Protein AF-A0A527G3T9-F1 (afdb_monomer_lite)

Structure (mmCIF, N/CA/C/O backbone):
dat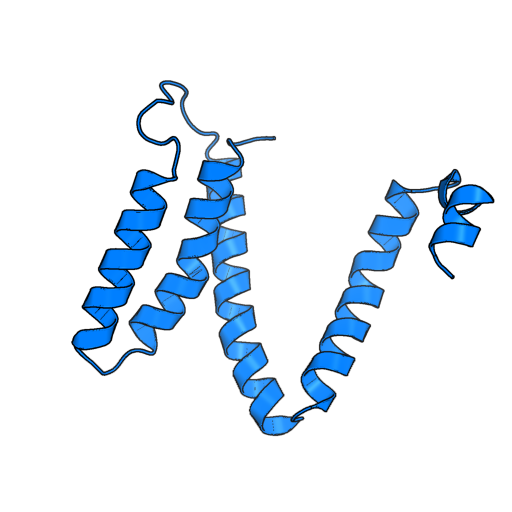a_AF-A0A527G3T9-F1
#
_entry.id   AF-A0A527G3T9-F1
#
loop_
_atom_site.group_PDB
_atom_site.id
_atom_site.type_symbol
_atom_site.label_atom_id
_atom_site.label_alt_id
_atom_site.label_comp_id
_atom_site.label_asym_id
_atom_site.label_entity_id
_atom_site.label_seq_id
_atom_site.pdbx_PDB_ins_code
_atom_site.Cartn_x
_atom_site.Cartn_y
_atom_site.Cartn_z
_atom_site.occupancy
_atom_site.B_iso_or_equiv
_atom_site.auth_seq_id
_atom_site.auth_comp_id
_atom_site.auth_asym_id
_atom_site.auth_atom_id
_atom_site.pdbx_PDB_model_num
ATOM 1 N N . ALA A 1 1 ? 13.195 1.094 -14.058 1.00 60.09 1 ALA A N 1
ATOM 2 C CA . ALA A 1 1 ? 12.592 1.574 -12.796 1.00 60.09 1 ALA A CA 1
ATOM 3 C C . ALA A 1 1 ? 12.920 3.056 -12.638 1.00 60.09 1 ALA A C 1
ATOM 5 O O . ALA A 1 1 ? 14.051 3.417 -12.929 1.00 60.09 1 ALA A O 1
ATOM 6 N N . ARG A 1 2 ? 11.946 3.907 -12.277 1.00 76.44 2 ARG A N 1
ATOM 7 C CA . ARG A 1 2 ? 12.123 5.377 -12.198 1.00 76.44 2 ARG A CA 1
ATOM 8 C C . ARG A 1 2 ? 12.798 5.848 -10.905 1.00 76.44 2 ARG A C 1
ATOM 10 O O . ARG A 1 2 ? 13.505 6.845 -10.912 1.00 76.44 2 ARG A O 1
ATOM 17 N N . ILE A 1 3 ? 12.608 5.108 -9.817 1.00 82.12 3 ILE A N 1
ATOM 18 C CA . ILE A 1 3 ? 13.265 5.326 -8.524 1.00 82.12 3 ILE A CA 1
ATOM 19 C C . ILE A 1 3 ? 13.754 3.979 -7.960 1.00 82.12 3 ILE A C 1
ATOM 21 O O . ILE A 1 3 ? 13.211 2.936 -8.346 1.00 82.12 3 ILE A O 1
ATOM 25 N N . PRO A 1 4 ? 14.768 3.969 -7.074 1.00 83.38 4 PRO A N 1
ATOM 26 C CA . PRO A 1 4 ? 15.195 2.766 -6.361 1.00 83.38 4 PRO A CA 1
ATOM 27 C C . PRO A 1 4 ? 14.045 2.115 -5.582 1.00 83.38 4 PRO A C 1
ATOM 29 O O . PRO A 1 4 ? 13.259 2.811 -4.940 1.00 83.38 4 PRO A O 1
ATOM 32 N N . LEU A 1 5 ? 13.980 0.778 -5.587 1.00 82.50 5 LEU A N 1
ATOM 33 C CA . LEU A 1 5 ? 12.890 0.018 -4.957 1.00 82.50 5 LEU A CA 1
ATOM 34 C C . LEU A 1 5 ? 12.727 0.352 -3.467 1.00 82.50 5 LEU A C 1
ATOM 36 O O . LEU A 1 5 ? 11.609 0.556 -3.012 1.00 82.50 5 LEU A O 1
ATOM 40 N N . GLY A 1 6 ? 13.832 0.478 -2.723 1.00 80.94 6 GLY A N 1
ATOM 41 C CA . GLY A 1 6 ? 13.778 0.826 -1.298 1.00 80.94 6 GLY A CA 1
ATOM 42 C C . GLY A 1 6 ? 13.119 2.185 -1.033 1.00 80.94 6 GLY A C 1
ATOM 43 O O . GLY A 1 6 ? 12.356 2.323 -0.083 1.00 80.94 6 GLY A O 1
ATOM 44 N N . ILE A 1 7 ? 13.347 3.164 -1.913 1.00 79.44 7 ILE A N 1
ATOM 45 C CA . ILE A 1 7 ? 12.725 4.491 -1.822 1.00 79.44 7 ILE A CA 1
ATOM 46 C C . ILE A 1 7 ? 11.238 4.409 -2.172 1.00 79.44 7 ILE A C 1
ATOM 48 O O . ILE A 1 7 ? 10.418 4.997 -1.471 1.00 79.44 7 ILE A O 1
ATOM 52 N N . ALA A 1 8 ? 10.887 3.673 -3.231 1.00 87.06 8 ALA A N 1
ATOM 53 C CA . ALA A 1 8 ? 9.493 3.469 -3.619 1.00 87.06 8 ALA A CA 1
ATOM 54 C C . ALA A 1 8 ? 8.687 2.855 -2.467 1.00 87.06 8 ALA A C 1
ATOM 56 O O . ALA A 1 8 ? 7.680 3.419 -2.053 1.00 87.06 8 ALA A O 1
ATOM 57 N N . VAL A 1 9 ? 9.199 1.773 -1.878 1.00 85.62 9 VAL A N 1
ATOM 58 C CA . VAL A 1 9 ? 8.557 1.074 -0.760 1.00 85.62 9 VAL A CA 1
ATOM 59 C C . VAL A 1 9 ? 8.435 1.986 0.466 1.00 85.62 9 VAL A C 1
ATOM 61 O O . VAL A 1 9 ? 7.366 2.060 1.066 1.00 85.62 9 VAL A O 1
ATOM 64 N N . ALA A 1 10 ? 9.481 2.742 0.819 1.00 84.56 10 ALA A N 1
ATOM 65 C CA . ALA A 1 10 ? 9.417 3.696 1.930 1.00 84.56 10 ALA A CA 1
ATOM 66 C C . ALA A 1 10 ? 8.315 4.756 1.737 1.00 84.56 10 ALA A C 1
ATOM 68 O O . ALA A 1 10 ? 7.614 5.096 2.690 1.00 84.56 10 ALA A O 1
ATOM 69 N N . LEU A 1 11 ? 8.139 5.255 0.509 1.00 86.50 11 LEU A N 1
ATOM 70 C CA . LEU A 1 11 ? 7.069 6.194 0.170 1.00 86.50 11 LEU A CA 1
ATOM 71 C C . LEU A 1 11 ? 5.687 5.529 0.187 1.00 86.50 11 LEU A C 1
ATOM 73 O O . LEU A 1 11 ? 4.741 6.126 0.691 1.00 86.50 11 LEU A O 1
ATOM 77 N N . GLU A 1 12 ? 5.550 4.296 -0.295 1.00 90.31 12 GLU A N 1
ATOM 78 C CA . GLU A 1 12 ? 4.287 3.542 -0.254 1.00 90.31 12 GLU A CA 1
ATOM 79 C C . GLU A 1 12 ? 3.800 3.304 1.184 1.00 90.31 12 GLU A C 1
ATOM 81 O O . GLU A 1 12 ? 2.607 3.428 1.475 1.00 90.31 12 GLU A O 1
ATOM 86 N N . PHE A 1 13 ? 4.727 3.054 2.115 1.00 88.12 13 PHE A 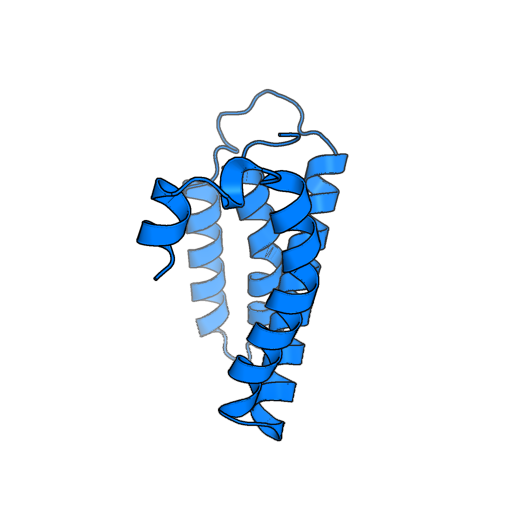N 1
ATOM 87 C CA . PHE A 1 13 ? 4.423 2.863 3.536 1.00 88.12 13 PHE A CA 1
ATOM 88 C C . PHE A 1 13 ? 3.837 4.102 4.230 1.00 88.12 13 PHE A C 1
ATOM 90 O O . PHE A 1 13 ? 3.266 3.978 5.317 1.00 88.12 13 PHE A O 1
ATOM 97 N N . THR A 1 14 ? 3.904 5.284 3.610 1.00 88.69 14 THR A N 1
ATOM 98 C CA . THR A 1 14 ? 3.267 6.494 4.152 1.00 88.69 14 THR A CA 1
ATOM 99 C C . THR A 1 14 ? 1.749 6.350 4.274 1.00 88.69 14 THR A C 1
ATOM 101 O O . THR A 1 14 ? 1.169 6.889 5.213 1.00 88.69 14 THR A O 1
ATOM 104 N N . GLY A 1 15 ? 1.104 5.577 3.394 1.00 90.38 15 GLY A N 1
ATOM 105 C CA . GLY A 1 15 ? -0.339 5.329 3.425 1.00 90.38 15 GLY A CA 1
ATOM 106 C C . GLY A 1 15 ? -0.810 4.612 4.694 1.00 90.38 15 GLY A C 1
ATOM 107 O O . GLY A 1 15 ? -1.600 5.176 5.455 1.00 90.38 15 GLY A O 1
ATOM 108 N N . PRO A 1 16 ? -0.318 3.389 4.971 1.00 89.69 16 PRO A N 1
ATOM 109 C CA . PRO A 1 16 ? -0.613 2.678 6.213 1.00 89.69 16 PRO A CA 1
ATOM 110 C C . PRO A 1 16 ? -0.229 3.474 7.463 1.00 89.69 16 PRO A C 1
ATOM 112 O O . PRO A 1 16 ? -0.982 3.481 8.435 1.00 89.69 16 PRO A O 1
ATOM 115 N N . LEU A 1 17 ? 0.904 4.186 7.426 1.00 87.44 17 LEU A N 1
ATOM 116 C CA . LEU A 1 17 ? 1.340 5.042 8.528 1.00 87.44 17 LEU A CA 1
ATOM 117 C C . LEU A 1 17 ? 0.340 6.173 8.797 1.00 87.44 17 LEU A C 1
ATOM 119 O O . LEU A 1 17 ? 0.003 6.424 9.949 1.00 87.44 17 LEU A O 1
ATOM 123 N N . LEU A 1 18 ? -0.170 6.820 7.746 1.00 88.62 18 LEU A N 1
ATOM 124 C CA . LEU A 1 18 ? -1.187 7.866 7.843 1.00 88.62 18 LEU A CA 1
ATOM 125 C C . LEU A 1 18 ? -2.506 7.326 8.408 1.00 88.62 18 LEU A C 1
ATOM 127 O O . LEU A 1 18 ? -3.124 7.958 9.258 1.00 88.62 18 LEU A O 1
ATOM 131 N N . VAL A 1 19 ? -2.945 6.144 7.973 1.00 90.19 19 VAL A N 1
ATOM 132 C CA . VAL A 1 19 ? -4.154 5.526 8.538 1.00 90.19 19 VAL A CA 1
ATOM 133 C C . VAL A 1 19 ? -3.948 5.181 10.014 1.00 90.19 19 VAL A C 1
ATOM 135 O O . VAL A 1 19 ? -4.827 5.445 10.832 1.00 90.19 19 VAL A O 1
ATOM 138 N N . ALA A 1 20 ? -2.783 4.638 10.375 1.00 86.62 20 ALA A N 1
ATOM 139 C CA . ALA A 1 20 ? -2.454 4.303 11.755 1.00 86.62 20 ALA A CA 1
ATOM 140 C C . ALA A 1 20 ? -2.398 5.545 12.659 1.00 86.62 20 ALA A C 1
ATOM 142 O O . ALA A 1 20 ? -2.955 5.520 13.756 1.00 86.62 20 ALA A O 1
ATOM 143 N N . THR A 1 21 ? -1.784 6.641 12.201 1.00 85.81 21 THR A N 1
ATOM 144 C CA . THR A 1 21 ? -1.714 7.900 12.961 1.00 85.81 21 THR A CA 1
ATOM 145 C C . THR A 1 21 ? -3.095 8.521 13.155 1.00 85.81 21 THR A C 1
ATOM 147 O O . THR A 1 21 ? -3.418 8.932 14.265 1.00 85.81 21 THR A O 1
ATOM 150 N N . LEU A 1 22 ? -3.936 8.544 12.114 1.00 86.81 22 LEU A N 1
ATOM 151 C CA . LEU A 1 22 ? -5.288 9.111 12.184 1.00 86.81 22 LEU A CA 1
ATOM 152 C C . LEU A 1 22 ? -6.264 8.245 12.992 1.00 86.81 22 LEU A C 1
ATOM 154 O O . LEU A 1 22 ? -7.180 8.771 13.623 1.00 86.81 22 LEU A O 1
ATOM 158 N N . SER A 1 23 ? -6.090 6.923 12.974 1.00 84.75 23 SER A N 1
ATOM 159 C CA . SER A 1 23 ? -6.931 5.993 13.734 1.00 84.75 23 SER A CA 1
ATOM 160 C C . SER A 1 23 ? -6.498 5.849 15.195 1.00 84.75 23 SER A C 1
ATOM 162 O O . SER A 1 23 ? -7.268 5.327 16.009 1.00 84.75 23 SER A O 1
ATOM 164 N N . SER A 1 24 ? -5.280 6.264 15.542 1.00 83.94 24 SER A N 1
ATOM 165 C CA . SER A 1 24 ? -4.767 6.122 16.897 1.00 83.94 24 SER A CA 1
ATOM 166 C C . SER A 1 24 ? -5.408 7.123 17.861 1.00 83.94 24 SER A C 1
ATOM 168 O O . SER A 1 24 ? -5.542 8.312 17.577 1.00 83.94 24 SER A O 1
ATOM 170 N N . ARG A 1 25 ? -5.779 6.634 19.051 1.00 77.25 25 ARG A N 1
ATOM 171 C CA . ARG A 1 25 ? -6.296 7.455 20.161 1.00 77.25 25 ARG A CA 1
ATOM 172 C C . ARG A 1 25 ? -5.428 7.396 21.418 1.00 77.25 25 ARG A C 1
ATOM 174 O O . ARG A 1 25 ? -5.788 7.998 22.427 1.00 77.25 25 ARG A O 1
ATOM 181 N N . ARG A 1 26 ? -4.311 6.658 21.399 1.00 82.38 26 ARG A N 1
ATOM 182 C CA . ARG A 1 26 ? -3.434 6.457 22.562 1.00 82.38 26 ARG A CA 1
ATOM 183 C C . ARG A 1 26 ? -2.036 6.990 22.272 1.00 82.38 26 ARG A C 1
ATOM 185 O O . ARG A 1 26 ? -1.437 6.662 21.256 1.00 82.38 26 ARG A O 1
ATOM 192 N N . ALA A 1 27 ? -1.477 7.748 23.215 1.00 74.88 27 ALA A N 1
ATOM 193 C CA . ALA A 1 27 ? -0.122 8.297 23.105 1.00 74.88 27 ALA A CA 1
ATOM 194 C C . ALA A 1 27 ? 0.965 7.213 22.932 1.00 74.88 27 ALA A C 1
ATOM 196 O O . ALA A 1 27 ? 2.001 7.470 22.327 1.00 74.88 27 ALA A O 1
ATOM 197 N N . SER A 1 28 ? 0.716 5.988 23.411 1.00 78.69 28 SER A N 1
ATOM 198 C CA . SER A 1 28 ? 1.595 4.830 23.204 1.00 78.69 28 SER A CA 1
ATOM 199 C C . SER A 1 28 ? 1.786 4.471 21.732 1.00 78.69 28 SER A C 1
ATOM 201 O O . SER A 1 28 ? 2.862 4.031 21.342 1.00 78.69 28 SER A O 1
ATOM 203 N N . ASP A 1 29 ? 0.761 4.654 20.906 1.00 76.75 29 ASP A N 1
ATOM 204 C CA . ASP A 1 29 ? 0.800 4.244 19.503 1.00 76.75 29 ASP A CA 1
ATOM 205 C C . ASP A 1 29 ? 1.715 5.177 18.701 1.00 76.75 29 ASP A C 1
ATOM 207 O O . ASP A 1 29 ? 2.395 4.734 17.780 1.00 76.75 29 ASP A O 1
ATOM 211 N N . PHE A 1 30 ? 1.814 6.449 19.105 1.00 76.88 30 PHE A N 1
ATOM 212 C CA . PHE A 1 30 ? 2.766 7.401 18.531 1.00 76.88 30 PHE A CA 1
ATOM 213 C C . PHE A 1 30 ? 4.219 6.966 18.745 1.00 76.88 30 PHE A C 1
ATOM 215 O O . PHE A 1 30 ? 5.043 7.159 17.854 1.00 76.88 30 PHE A O 1
ATOM 222 N N . ALA A 1 31 ? 4.539 6.337 19.882 1.00 82.44 31 ALA A N 1
ATOM 223 C CA . ALA A 1 31 ? 5.876 5.792 20.117 1.00 82.44 31 ALA A CA 1
ATOM 224 C C . ALA A 1 31 ? 6.190 4.638 19.148 1.00 82.44 31 ALA A C 1
ATOM 226 O O . ALA A 1 31 ? 7.286 4.578 18.593 1.00 82.44 31 ALA A O 1
ATOM 227 N N . TRP A 1 32 ? 5.215 3.766 18.878 1.00 77.94 32 TRP A N 1
ATOM 228 C CA . TRP A 1 32 ? 5.359 2.683 17.899 1.00 77.94 32 TRP A CA 1
ATOM 229 C C . TRP A 1 32 ? 5.450 3.192 16.459 1.00 77.94 32 TRP A C 1
ATOM 231 O O . TRP A 1 32 ? 6.259 2.693 15.682 1.00 77.94 32 TRP A O 1
ATOM 241 N N . ILE A 1 33 ? 4.678 4.224 16.118 1.00 77.31 33 ILE A N 1
ATOM 242 C CA . ILE A 1 33 ? 4.755 4.937 14.836 1.00 77.31 33 ILE A CA 1
ATOM 243 C C . ILE A 1 33 ? 6.150 5.544 14.647 1.00 77.31 33 ILE A C 1
ATOM 245 O O . ILE A 1 33 ? 6.759 5.361 13.594 1.00 77.31 33 ILE A O 1
ATOM 249 N N . ALA A 1 34 ? 6.688 6.213 15.671 1.00 81.50 34 ALA A N 1
ATOM 250 C CA . ALA A 1 34 ? 8.032 6.784 15.632 1.00 81.50 34 ALA A CA 1
ATOM 251 C C . ALA A 1 34 ? 9.109 5.700 15.466 1.00 81.50 34 ALA A C 1
ATOM 253 O O . ALA A 1 34 ? 10.038 5.869 14.676 1.00 81.50 34 ALA A O 1
ATOM 254 N N . LEU A 1 35 ? 8.960 4.562 16.151 1.00 82.75 35 LEU A N 1
ATOM 255 C CA . LEU A 1 35 ? 9.857 3.414 16.009 1.00 82.75 35 LEU A CA 1
ATOM 256 C C . LEU A 1 35 ? 9.807 2.820 14.589 1.00 82.75 35 LEU A C 1
ATOM 258 O O . LEU A 1 35 ? 10.849 2.530 14.003 1.00 82.75 35 LEU A O 1
ATOM 262 N N . ALA A 1 36 ? 8.612 2.685 14.008 1.00 77.75 36 ALA A N 1
ATOM 263 C CA . ALA A 1 36 ? 8.430 2.216 12.636 1.00 77.75 36 ALA A CA 1
ATOM 264 C C . ALA A 1 36 ? 9.051 3.187 11.618 1.00 77.75 36 ALA A C 1
ATOM 266 O O . ALA A 1 36 ? 9.766 2.756 10.713 1.00 77.75 36 ALA A O 1
ATOM 267 N N . MET A 1 37 ? 8.854 4.498 11.801 1.00 75.69 37 MET A N 1
ATOM 268 C CA . MET A 1 37 ? 9.509 5.529 10.990 1.00 75.69 37 MET A CA 1
ATOM 269 C C . MET A 1 37 ? 11.034 5.447 11.084 1.00 75.69 37 MET A C 1
ATOM 271 O O . MET A 1 37 ? 11.710 5.518 10.060 1.00 75.69 37 MET A O 1
ATOM 275 N N . ALA A 1 38 ? 11.581 5.261 12.287 1.00 82.44 38 ALA A N 1
ATOM 276 C CA . ALA A 1 38 ? 13.016 5.087 12.478 1.00 82.44 38 ALA A CA 1
ATOM 277 C C . ALA A 1 38 ? 13.539 3.842 11.740 1.00 82.44 38 ALA A C 1
ATOM 279 O O . ALA A 1 38 ? 14.558 3.920 11.059 1.00 82.44 38 ALA A O 1
ATOM 280 N N . GLY A 1 39 ? 12.815 2.718 11.799 1.00 78.06 39 GLY A N 1
ATOM 281 C CA . GLY A 1 39 ? 13.149 1.506 11.045 1.00 78.06 39 GLY A CA 1
ATOM 282 C C . GLY A 1 39 ? 13.161 1.725 9.529 1.00 78.06 39 GLY A C 1
ATOM 283 O O . GLY A 1 39 ? 14.104 1.310 8.857 1.00 78.06 39 GLY A O 1
ATOM 284 N N . ILE A 1 40 ? 12.163 2.435 8.990 1.00 72.81 40 ILE A N 1
ATOM 285 C CA . ILE A 1 40 ? 12.106 2.795 7.564 1.00 72.81 40 ILE A CA 1
ATOM 286 C C . ILE A 1 40 ? 13.297 3.680 7.179 1.00 72.81 40 ILE A C 1
ATOM 288 O O . ILE A 1 40 ? 13.913 3.451 6.142 1.00 72.81 40 ILE A O 1
ATOM 292 N N . LEU A 1 41 ? 13.655 4.666 8.007 1.00 74.12 41 LEU A N 1
ATOM 293 C CA . LEU A 1 41 ? 14.797 5.549 7.748 1.00 74.12 41 LEU A CA 1
ATOM 294 C C . LEU A 1 41 ? 16.133 4.798 7.762 1.00 74.12 41 LEU A C 1
ATOM 296 O O . LEU A 1 41 ? 16.977 5.070 6.914 1.00 74.12 41 LEU A O 1
ATOM 300 N N . LEU A 1 42 ? 16.311 3.845 8.681 1.00 75.38 42 LEU A N 1
ATOM 301 C CA . LEU A 1 42 ? 17.519 3.017 8.764 1.00 75.38 42 LEU A CA 1
ATOM 302 C C . LEU A 1 42 ? 17.646 2.035 7.592 1.00 75.38 42 LEU A C 1
ATOM 304 O O . LEU A 1 42 ? 18.753 1.785 7.123 1.00 75.38 42 LEU A O 1
ATOM 308 N N . LEU A 1 43 ? 16.526 1.474 7.123 1.00 66.81 43 LEU A N 1
ATOM 309 C CA . LEU A 1 43 ? 16.497 0.551 5.983 1.00 66.81 43 LEU A CA 1
ATOM 310 C C . LEU A 1 43 ? 16.533 1.268 4.632 1.00 66.81 43 LEU A C 1
ATOM 312 O O . LEU A 1 43 ? 16.893 0.662 3.621 1.00 66.81 43 LEU A O 1
ATOM 316 N N . SER A 1 44 ? 16.134 2.538 4.587 1.00 63.69 44 SER A N 1
ATOM 317 C CA . SER A 1 44 ? 16.053 3.261 3.330 1.00 63.69 44 SER A CA 1
ATOM 318 C C . SER A 1 44 ? 17.435 3.744 2.873 1.00 63.69 44 SER A C 1
ATOM 320 O O . SER A 1 44 ? 18.163 4.385 3.636 1.00 63.69 44 SER A O 1
ATOM 322 N N . PRO A 1 45 ? 17.797 3.545 1.593 1.00 62.31 45 PRO A N 1
ATOM 323 C CA . PRO A 1 45 ? 19.076 3.975 1.023 1.00 62.31 45 PRO A CA 1
ATOM 324 C C . PRO A 1 45 ? 19.210 5.506 0.856 1.00 62.31 45 PRO A C 1
ATOM 326 O O . PRO A 1 45 ? 20.098 5.965 0.129 1.00 62.31 45 PRO A O 1
ATOM 329 N N . PHE A 1 46 ? 18.363 6.307 1.524 1.00 59.22 46 PHE A N 1
ATOM 330 C CA . PHE A 1 46 ? 18.386 7.778 1.499 1.00 59.22 46 PHE A CA 1
ATOM 331 C C . PHE A 1 46 ? 19.775 8.355 1.805 1.00 59.22 46 PHE A C 1
ATOM 333 O O . PHE A 1 46 ? 20.128 9.397 1.264 1.00 59.22 46 PHE A O 1
ATOM 340 N N . VAL A 1 47 ? 20.583 7.670 2.620 1.00 53.88 47 VAL A N 1
ATOM 341 C CA . VAL A 1 47 ? 21.892 8.169 3.075 1.00 53.88 47 VAL A CA 1
ATOM 342 C C . VAL A 1 47 ? 22.976 8.114 1.983 1.00 53.88 47 VAL A C 1
ATOM 344 O O . VAL A 1 47 ? 23.949 8.855 2.062 1.00 53.88 47 VAL A O 1
ATOM 347 N N . HIS A 1 48 ? 22.815 7.295 0.934 1.00 54.94 48 HIS A N 1
ATOM 348 C CA . HIS A 1 48 ? 23.890 7.032 -0.042 1.00 54.94 48 HIS A CA 1
ATOM 349 C C . HIS A 1 48 ? 23.585 7.473 -1.484 1.00 54.94 48 HIS A C 1
ATOM 351 O O . HIS A 1 48 ? 24.442 7.356 -2.359 1.00 54.94 48 HIS A O 1
ATOM 357 N N . SER A 1 49 ? 22.380 7.976 -1.764 1.00 57.81 49 SER A N 1
ATOM 358 C CA . SER A 1 49 ? 21.940 8.249 -3.139 1.00 57.81 49 SER A CA 1
ATOM 359 C C . SER A 1 49 ? 22.137 9.727 -3.507 1.00 57.81 49 SER A C 1
ATOM 361 O O . SER A 1 49 ? 21.250 10.545 -3.302 1.00 57.81 49 SER A O 1
ATOM 363 N N . LEU A 1 50 ? 23.297 10.072 -4.080 1.00 56.47 50 LEU A N 1
ATOM 364 C CA . LEU A 1 50 ? 23.612 11.408 -4.633 1.00 56.47 50 LEU A CA 1
ATOM 365 C C . LEU A 1 50 ? 2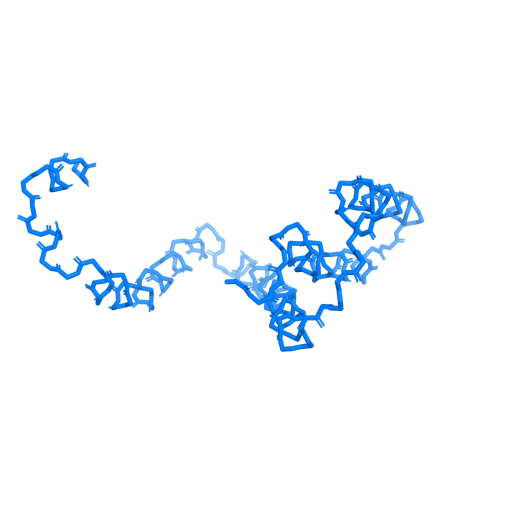2.897 11.712 -5.971 1.00 56.47 50 LEU A C 1
ATOM 367 O O . LEU A 1 50 ? 23.133 12.751 -6.586 1.00 56.47 50 LEU A O 1
ATOM 371 N N . THR A 1 51 ? 22.051 10.802 -6.458 1.00 66.94 51 THR A N 1
ATOM 372 C CA . THR A 1 51 ? 21.294 10.962 -7.705 1.00 66.94 51 THR A CA 1
ATOM 373 C C . THR A 1 51 ? 19.925 11.587 -7.423 1.00 66.94 51 THR A C 1
ATOM 375 O O . THR A 1 51 ? 19.196 11.076 -6.570 1.00 66.94 51 THR A O 1
ATOM 378 N N . PRO A 1 52 ? 19.535 12.664 -8.130 1.00 70.50 52 PRO A N 1
ATOM 379 C CA . PRO A 1 52 ? 18.204 13.240 -7.986 1.00 70.50 52 PRO A CA 1
ATOM 380 C C . PRO A 1 52 ? 17.131 12.206 -8.355 1.00 70.50 52 PRO A C 1
ATOM 382 O O . PRO A 1 52 ? 17.218 11.543 -9.390 1.00 70.50 52 PRO A O 1
ATOM 385 N N . LEU A 1 53 ? 16.126 12.055 -7.488 1.00 76.12 53 LEU A N 1
ATOM 386 C CA . LEU A 1 53 ? 15.000 11.149 -7.712 1.00 76.12 53 LEU A CA 1
ATOM 387 C C . LEU A 1 53 ? 14.122 11.666 -8.861 1.00 76.12 53 LEU A C 1
ATOM 389 O O . LEU A 1 53 ? 13.844 12.862 -8.928 1.00 76.12 53 LEU A O 1
ATOM 393 N N . ASP A 1 54 ? 13.618 10.760 -9.706 1.00 86.00 54 ASP A N 1
ATOM 394 C CA . ASP A 1 54 ? 12.594 11.086 -10.708 1.00 86.00 54 ASP A CA 1
ATOM 395 C C . ASP A 1 54 ? 11.284 11.505 -9.999 1.00 86.00 54 ASP A C 1
ATOM 397 O O . ASP A 1 54 ? 10.664 10.665 -9.328 1.00 86.00 54 ASP A O 1
ATOM 401 N N . PRO A 1 55 ? 10.816 12.762 -10.157 1.00 86.44 55 PRO A N 1
ATOM 402 C CA . PRO A 1 55 ? 9.582 13.244 -9.535 1.00 86.44 55 PRO A CA 1
ATOM 403 C C . PRO A 1 55 ? 8.352 12.410 -9.908 1.00 86.44 55 PRO A C 1
ATOM 405 O O . PRO A 1 55 ? 7.443 12.252 -9.094 1.00 86.44 55 PRO A O 1
ATOM 408 N N . ILE A 1 56 ? 8.327 11.828 -11.113 1.00 92.56 56 ILE A N 1
ATOM 409 C CA . ILE A 1 56 ? 7.225 10.969 -11.562 1.00 92.56 56 ILE A CA 1
ATOM 410 C C . ILE A 1 56 ? 7.188 9.685 -10.729 1.00 92.56 56 ILE A C 1
ATOM 412 O O . ILE A 1 56 ? 6.118 9.252 -10.309 1.00 92.56 56 ILE A O 1
ATOM 416 N N . GLY A 1 57 ? 8.349 9.084 -10.453 1.00 87.75 57 GLY A N 1
ATOM 417 C CA . GLY A 1 57 ? 8.436 7.888 -9.614 1.00 87.75 57 GLY A CA 1
ATOM 418 C C . GLY A 1 57 ? 7.974 8.151 -8.181 1.00 87.75 57 GLY A C 1
ATOM 419 O O . GLY A 1 57 ? 7.253 7.335 -7.614 1.00 87.75 57 GLY A O 1
ATOM 420 N N . VAL A 1 58 ? 8.321 9.317 -7.629 1.00 87.94 58 VAL A N 1
ATOM 421 C CA . VAL A 1 58 ? 7.862 9.752 -6.300 1.00 87.94 58 VAL A CA 1
ATOM 422 C C . VAL A 1 58 ? 6.342 9.924 -6.270 1.00 87.94 58 VAL A C 1
ATOM 424 O O . VAL A 1 58 ? 5.691 9.400 -5.370 1.00 87.94 58 VAL A O 1
ATOM 427 N N . MET A 1 59 ? 5.756 10.600 -7.266 1.00 92.06 59 MET A N 1
ATOM 428 C CA . MET A 1 59 ? 4.299 10.771 -7.359 1.00 92.06 59 MET A CA 1
ATOM 429 C C . MET A 1 59 ? 3.561 9.435 -7.477 1.00 92.06 59 MET A C 1
ATOM 431 O O . MET A 1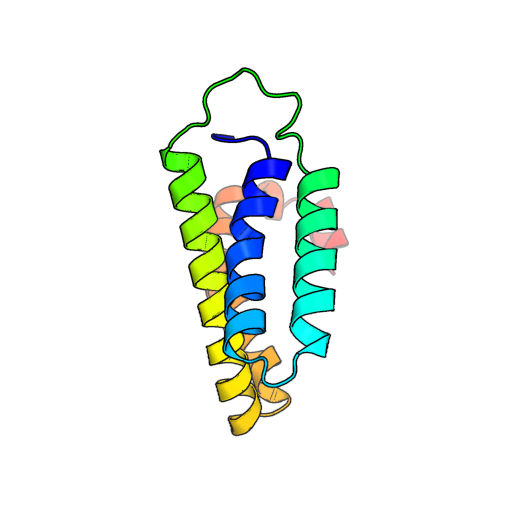 59 ? 2.542 9.245 -6.818 1.00 92.06 59 MET A O 1
ATOM 435 N N . LEU A 1 60 ? 4.086 8.493 -8.264 1.00 92.19 60 LEU A N 1
ATOM 436 C CA . LEU A 1 60 ? 3.508 7.153 -8.385 1.00 92.19 60 LEU A CA 1
ATOM 437 C C . LEU A 1 60 ? 3.569 6.376 -7.062 1.00 92.19 60 LEU A C 1
ATOM 439 O O . LEU A 1 60 ? 2.575 5.764 -6.681 1.00 92.19 60 LEU A O 1
ATOM 443 N N . ALA A 1 61 ? 4.692 6.435 -6.340 1.00 90.44 61 ALA A N 1
ATOM 444 C CA . ALA A 1 61 ? 4.838 5.762 -5.048 1.00 90.44 61 ALA A CA 1
ATOM 445 C C . ALA A 1 61 ? 3.905 6.354 -3.974 1.00 90.44 61 ALA A C 1
ATOM 447 O O . ALA A 1 61 ? 3.287 5.622 -3.203 1.00 90.44 61 ALA A O 1
ATOM 448 N N . LEU A 1 62 ? 3.727 7.678 -3.961 1.00 90.19 62 LEU A N 1
ATOM 449 C CA . LEU A 1 62 ? 2.763 8.335 -3.074 1.00 90.19 62 LEU A CA 1
ATOM 450 C C . LEU A 1 62 ? 1.313 8.009 -3.448 1.00 90.19 62 LEU A C 1
ATOM 452 O O . LEU A 1 62 ? 0.494 7.777 -2.562 1.00 90.19 62 LEU A O 1
ATOM 456 N N . ALA A 1 63 ? 0.988 7.942 -4.742 1.00 93.94 63 ALA A N 1
ATOM 457 C CA . ALA A 1 63 ? -0.330 7.505 -5.198 1.00 93.94 63 ALA A CA 1
ATOM 458 C C . ALA A 1 63 ? -0.620 6.060 -4.763 1.00 93.94 63 ALA A C 1
ATOM 460 O O . ALA A 1 63 ? -1.715 5.772 -4.280 1.00 93.94 63 ALA A O 1
ATOM 461 N N . ALA A 1 64 ? 0.372 5.169 -4.855 1.00 93.12 64 ALA A N 1
ATOM 462 C CA . ALA A 1 64 ? 0.284 3.811 -4.325 1.00 93.12 64 ALA A CA 1
ATOM 463 C C . ALA A 1 64 ? 0.066 3.800 -2.799 1.00 93.12 64 ALA A C 1
ATOM 465 O O . ALA A 1 64 ? -0.805 3.074 -2.319 1.00 93.12 64 ALA A O 1
ATOM 466 N N . GLY A 1 65 ? 0.749 4.667 -2.044 1.00 91.69 65 GLY A N 1
ATOM 467 C CA . GLY A 1 65 ? 0.459 4.893 -0.623 1.00 91.69 65 GLY A CA 1
ATOM 468 C C . GLY A 1 65 ? -0.988 5.350 -0.371 1.00 91.69 65 GLY A C 1
ATOM 469 O O . GLY A 1 65 ? -1.663 4.840 0.523 1.00 91.69 65 GLY A O 1
ATOM 470 N N . GLY A 1 66 ? -1.521 6.244 -1.206 1.00 94.31 66 GLY A N 1
ATOM 471 C CA . GLY A 1 66 ? -2.928 6.655 -1.160 1.00 94.31 66 GLY A CA 1
ATOM 472 C C . GLY A 1 66 ? -3.901 5.494 -1.397 1.00 94.31 66 GLY A C 1
ATOM 473 O O . GLY A 1 66 ? -4.868 5.335 -0.649 1.00 94.31 66 GLY A O 1
ATOM 474 N N . PHE A 1 67 ? -3.625 4.636 -2.383 1.00 95.31 67 PHE A N 1
ATOM 475 C CA . PHE A 1 67 ? -4.420 3.430 -2.626 1.00 95.31 67 PHE A CA 1
ATOM 476 C C . PHE A 1 67 ? -4.351 2.439 -1.466 1.00 95.31 67 PHE A C 1
ATOM 478 O O . PHE A 1 67 ? -5.375 1.850 -1.126 1.00 95.31 67 PHE A O 1
ATOM 485 N N . TRP A 1 68 ? -3.197 2.297 -0.813 1.00 94.94 68 TRP A N 1
ATOM 486 C CA . TRP A 1 68 ? -3.070 1.512 0.415 1.00 94.94 68 TRP A CA 1
ATOM 487 C C . TRP A 1 68 ? -3.965 2.043 1.532 1.00 94.94 68 TRP A C 1
ATOM 489 O O . TRP A 1 68 ? -4.699 1.273 2.151 1.00 94.94 68 TRP A O 1
ATOM 499 N N . ALA A 1 69 ? -3.938 3.354 1.776 1.00 93.06 69 ALA A N 1
ATOM 500 C CA . ALA A 1 69 ? -4.780 3.976 2.792 1.00 93.06 69 ALA A CA 1
ATOM 501 C C . ALA A 1 69 ? -6.273 3.749 2.502 1.00 93.06 69 ALA A C 1
ATOM 503 O O . ALA A 1 69 ? -7.026 3.332 3.385 1.00 93.06 69 ALA A O 1
ATOM 504 N N . LEU A 1 70 ? -6.686 3.953 1.247 1.00 94.38 70 LEU A N 1
ATOM 505 C CA . LEU A 1 70 ? -8.057 3.712 0.806 1.00 94.38 70 LEU A CA 1
ATOM 506 C C . LEU A 1 70 ? -8.448 2.236 0.957 1.00 94.38 70 LEU A C 1
ATOM 508 O O . LEU A 1 70 ? -9.519 1.944 1.486 1.00 94.38 70 LEU A O 1
ATOM 512 N N . TYR A 1 71 ? -7.574 1.313 0.548 1.00 92.25 71 TYR A N 1
ATOM 513 C CA . TYR A 1 71 ? -7.778 -0.124 0.706 1.00 92.25 71 TYR A CA 1
ATOM 514 C C . TYR A 1 71 ? -8.003 -0.496 2.169 1.00 92.25 71 TYR A C 1
ATOM 516 O O . TYR A 1 71 ? -8.963 -1.200 2.453 1.00 92.25 71 TYR A O 1
ATOM 524 N N . I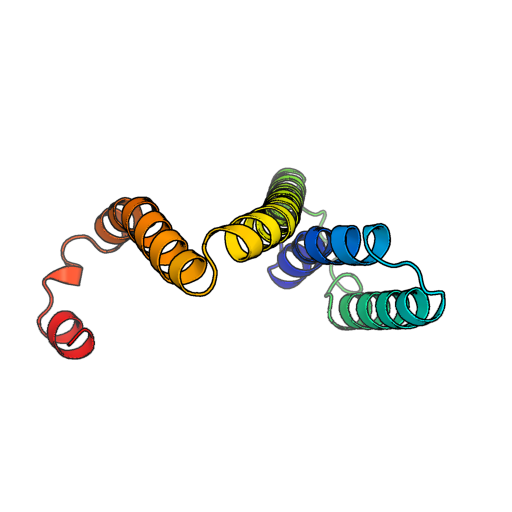LE A 1 72 ? -7.193 0.006 3.106 1.00 92.88 72 ILE A N 1
ATOM 525 C CA . ILE A 1 72 ? -7.342 -0.314 4.533 1.00 92.88 72 ILE A CA 1
ATOM 526 C C . ILE A 1 72 ? -8.721 0.119 5.047 1.00 92.88 72 ILE A C 1
ATOM 528 O O . ILE A 1 72 ? -9.420 -0.677 5.677 1.00 92.88 72 ILE A O 1
ATOM 532 N N . VAL A 1 73 ? -9.142 1.352 4.751 1.00 93.12 73 VAL A N 1
ATOM 533 C CA . VAL A 1 73 ? -10.429 1.893 5.223 1.00 93.12 73 VAL A CA 1
ATOM 534 C C . VAL A 1 73 ? -11.611 1.158 4.586 1.00 93.12 73 VAL A C 1
ATOM 536 O O . VAL A 1 73 ? -12.547 0.754 5.280 1.00 93.12 73 VAL A O 1
ATOM 539 N N . LEU A 1 74 ? -11.574 0.945 3.268 1.00 92.88 74 LEU A N 1
ATOM 540 C CA . LEU A 1 74 ? -12.641 0.243 2.555 1.00 92.88 74 LEU A CA 1
ATOM 541 C C . LEU A 1 74 ? -12.704 -1.238 2.931 1.00 92.88 74 LEU A C 1
ATOM 543 O O . LEU A 1 74 ? -13.800 -1.769 3.090 1.00 92.88 74 LEU A O 1
ATOM 547 N N . ALA A 1 75 ? -11.560 -1.899 3.118 1.00 90.25 75 ALA A N 1
ATOM 548 C CA . ALA A 1 75 ? -11.495 -3.297 3.529 1.00 90.25 75 ALA A CA 1
ATOM 549 C C . ALA A 1 75 ? -12.033 -3.490 4.949 1.00 90.25 75 ALA A C 1
ATOM 551 O O . ALA A 1 75 ? -12.749 -4.459 5.187 1.00 90.25 75 ALA A O 1
ATOM 552 N N . GLN A 1 76 ? -11.763 -2.562 5.876 1.00 91.38 76 GLN A N 1
ATOM 553 C CA . GLN A 1 76 ? -12.379 -2.585 7.207 1.00 91.38 76 GLN A CA 1
ATOM 554 C C . GLN A 1 76 ? -13.903 -2.469 7.122 1.00 91.38 76 GLN A C 1
ATOM 556 O O . GLN A 1 76 ? -14.613 -3.260 7.744 1.00 91.38 76 GLN A O 1
ATOM 561 N N . LYS A 1 77 ? -14.414 -1.528 6.317 1.00 91.81 77 LYS A N 1
ATOM 562 C CA . LYS A 1 77 ? -15.859 -1.350 6.128 1.00 91.81 77 LYS A CA 1
ATOM 563 C C . LYS A 1 77 ? -16.507 -2.582 5.493 1.00 91.81 77 LYS A C 1
ATOM 565 O O . LYS A 1 77 ? -17.490 -3.098 6.015 1.00 91.81 77 LYS A O 1
ATOM 570 N N . ALA A 1 78 ? -15.938 -3.081 4.400 1.00 91.56 78 ALA A N 1
ATOM 571 C CA . ALA A 1 78 ? -16.440 -4.266 3.718 1.00 91.56 78 ALA A CA 1
ATOM 572 C C . ALA A 1 78 ? -16.365 -5.508 4.624 1.00 91.56 78 ALA A C 1
ATOM 574 O O . ALA A 1 78 ? -17.308 -6.292 4.660 1.00 91.56 78 ALA A O 1
ATOM 575 N N . GLY A 1 79 ? -15.299 -5.633 5.422 1.00 91.69 79 GLY A N 1
ATOM 576 C CA . GLY A 1 79 ? -15.124 -6.678 6.430 1.00 91.69 79 GLY A CA 1
ATOM 577 C C . GLY A 1 79 ? -16.216 -6.678 7.497 1.00 91.69 79 GLY A C 1
ATOM 578 O O . GLY A 1 79 ? -16.694 -7.745 7.876 1.00 91.69 79 GLY A O 1
ATOM 579 N N . ALA A 1 80 ? -16.647 -5.497 7.943 1.00 93.19 80 ALA A N 1
ATOM 580 C CA . ALA A 1 80 ? -17.732 -5.359 8.911 1.00 93.19 80 ALA A CA 1
ATOM 581 C C . ALA A 1 80 ? -19.103 -5.777 8.342 1.00 93.19 80 ALA A C 1
ATOM 583 O O . ALA A 1 80 ? -19.927 -6.308 9.081 1.00 93.19 80 ALA A O 1
ATOM 584 N N . GLU A 1 81 ? -19.343 -5.569 7.043 1.00 92.06 81 GLU A N 1
ATOM 585 C CA . GLU A 1 81 ? -20.620 -5.894 6.386 1.00 92.06 81 GLU A CA 1
ATOM 586 C C . GLU A 1 81 ? -20.686 -7.345 5.873 1.00 92.06 81 GLU A C 1
ATOM 588 O O . GLU A 1 81 ? -21.704 -8.020 6.019 1.00 92.06 81 GLU A O 1
ATOM 593 N N . LEU A 1 82 ? -19.606 -7.844 5.263 1.00 90.31 82 LEU A N 1
ATOM 594 C CA . LEU A 1 82 ? -19.568 -9.126 4.546 1.00 90.31 82 LEU A CA 1
ATOM 595 C C . LEU A 1 82 ? -18.808 -10.229 5.308 1.00 90.31 82 LEU A C 1
ATOM 597 O O . LEU A 1 82 ? -18.830 -11.396 4.894 1.00 90.31 82 LEU A O 1
ATOM 601 N N . GLY A 1 83 ? -18.120 -9.890 6.404 1.00 91.06 83 GLY A N 1
ATOM 602 C CA . GLY A 1 83 ? -17.348 -10.829 7.219 1.00 91.06 83 GLY A CA 1
ATOM 603 C C . GLY A 1 83 ? -16.291 -11.575 6.401 1.00 91.06 83 GLY A C 1
ATOM 604 O O . GLY A 1 83 ? -15.597 -10.996 5.562 1.00 91.06 83 GLY A O 1
ATOM 605 N N . THR A 1 84 ? -16.203 -12.894 6.590 1.00 87.00 84 THR A N 1
ATOM 606 C CA . THR A 1 84 ? -15.245 -13.777 5.898 1.00 87.00 84 THR A CA 1
ATOM 607 C C . THR A 1 84 ? -15.396 -13.771 4.369 1.00 87.00 84 THR A C 1
ATOM 609 O O . THR A 1 84 ? -14.445 -14.082 3.656 1.00 87.00 84 THR A O 1
ATOM 612 N N . ARG A 1 85 ? -16.563 -13.386 3.828 1.00 90.62 85 ARG A N 1
ATOM 613 C CA . ARG A 1 85 ? -16.795 -13.346 2.371 1.00 90.62 85 ARG A CA 1
ATOM 614 C C . ARG A 1 85 ? -16.080 -12.180 1.686 1.00 90.62 85 ARG A C 1
ATOM 616 O O . ARG A 1 85 ? -15.816 -12.259 0.490 1.00 90.62 85 ARG A O 1
ATOM 623 N N . THR A 1 86 ? -15.731 -11.131 2.432 1.00 92.31 86 THR A N 1
ATOM 624 C CA . THR A 1 86 ? -15.043 -9.933 1.919 1.00 92.31 86 THR A CA 1
ATOM 625 C C . THR A 1 86 ? -13.773 -10.287 1.162 1.00 92.31 86 THR A C 1
ATOM 627 O O . THR A 1 86 ? -13.561 -9.825 0.044 1.00 92.31 86 THR A O 1
ATOM 630 N N . THR A 1 87 ? -12.943 -11.148 1.751 1.00 89.44 87 THR A N 1
ATOM 631 C CA . THR A 1 87 ? -11.664 -11.546 1.162 1.00 89.44 87 THR A CA 1
ATOM 632 C C . THR A 1 87 ? -11.872 -12.365 -0.106 1.00 89.44 87 THR A C 1
ATOM 634 O O . THR A 1 87 ? -11.175 -12.136 -1.089 1.00 89.44 87 THR A O 1
ATOM 637 N N . ALA A 1 88 ? -12.857 -13.269 -0.122 1.00 92.62 88 ALA A N 1
ATOM 638 C CA . ALA A 1 88 ? -13.168 -14.072 -1.303 1.00 92.62 88 ALA A CA 1
ATOM 639 C C . ALA A 1 88 ? -13.603 -13.192 -2.487 1.00 92.62 88 ALA A C 1
ATOM 641 O O . ALA A 1 88 ? -13.066 -13.332 -3.585 1.00 92.62 88 ALA A O 1
ATOM 642 N N . TYR A 1 89 ? -14.512 -12.237 -2.258 1.00 93.06 89 TYR A N 1
ATOM 643 C CA . TYR A 1 89 ? -14.930 -11.294 -3.299 1.00 93.06 89 TYR A CA 1
ATOM 644 C C . TYR A 1 89 ? -13.799 -10.356 -3.724 1.00 93.06 89 TYR A C 1
ATOM 646 O O . TYR A 1 89 ? -13.610 -10.143 -4.919 1.00 93.06 89 TYR A O 1
ATOM 654 N N . GLY A 1 90 ? -13.013 -9.841 -2.775 1.00 92.31 90 GLY A N 1
ATOM 655 C CA . GLY A 1 90 ? -11.855 -8.999 -3.071 1.00 92.31 90 GLY A CA 1
ATOM 656 C C . GLY A 1 90 ? -10.837 -9.711 -3.963 1.00 92.31 90 GLY A C 1
ATOM 657 O O . GLY A 1 90 ? -10.402 -9.148 -4.965 1.00 92.31 90 GLY A O 1
ATOM 658 N N . MET A 1 91 ? -10.528 -10.974 -3.657 1.00 93.88 91 MET A N 1
ATOM 659 C CA . MET A 1 91 ? -9.629 -11.798 -4.469 1.00 93.88 91 MET A CA 1
ATOM 660 C C . MET A 1 91 ? -10.209 -12.102 -5.850 1.00 93.88 91 MET A C 1
ATOM 662 O O . MET A 1 91 ? -9.489 -12.001 -6.838 1.00 93.88 91 MET A O 1
ATOM 666 N N . ALA A 1 92 ? -11.503 -12.421 -5.949 1.00 94.69 92 ALA A N 1
ATOM 667 C CA . ALA A 1 92 ? -12.151 -12.671 -7.236 1.00 94.69 92 ALA A CA 1
ATOM 668 C C . ALA A 1 92 ? -12.123 -11.430 -8.145 1.00 94.69 92 ALA A C 1
ATOM 670 O O . ALA A 1 92 ? -11.772 -11.528 -9.319 1.00 94.69 92 ALA A O 1
ATOM 671 N N . ILE A 1 93 ? -12.435 -10.251 -7.597 1.00 94.38 93 ILE A N 1
ATOM 672 C CA . ILE A 1 93 ? -12.388 -8.983 -8.336 1.00 94.38 93 ILE A CA 1
ATOM 673 C C . ILE A 1 93 ? -10.949 -8.667 -8.757 1.00 94.38 93 ILE A C 1
ATOM 675 O O . ILE A 1 93 ? -10.711 -8.352 -9.921 1.00 94.38 93 ILE A O 1
ATOM 679 N N . ALA A 1 94 ? -9.982 -8.796 -7.843 1.00 92.88 94 ALA A N 1
ATOM 680 C CA . ALA A 1 94 ? -8.571 -8.577 -8.151 1.00 92.88 94 ALA A CA 1
ATOM 681 C C . ALA A 1 94 ? -8.080 -9.518 -9.262 1.00 92.88 94 ALA A C 1
ATOM 683 O O . ALA A 1 94 ? -7.416 -9.065 -10.193 1.00 92.88 94 ALA A O 1
ATOM 684 N N . ALA A 1 95 ? -8.459 -10.798 -9.212 1.00 93.44 95 ALA A N 1
ATOM 685 C CA . ALA A 1 95 ? -8.128 -11.767 -10.247 1.00 93.44 95 ALA A CA 1
ATOM 686 C C . ALA A 1 95 ? -8.684 -11.334 -11.607 1.00 93.44 95 ALA A C 1
ATOM 688 O O . ALA A 1 95 ? -7.921 -11.239 -12.560 1.00 93.44 95 ALA A O 1
ATOM 689 N N . VAL A 1 96 ? -9.972 -10.990 -11.700 1.00 96.12 96 VAL A N 1
ATOM 690 C CA . VAL A 1 96 ? -10.591 -10.547 -12.963 1.00 96.12 96 VAL A CA 1
ATOM 691 C C . VAL A 1 96 ? -9.919 -9.289 -13.522 1.00 96.12 96 VAL A C 1
ATOM 693 O O . VAL A 1 96 ? -9.715 -9.195 -14.730 1.00 96.12 96 VAL A O 1
ATOM 696 N N . LEU A 1 97 ? -9.544 -8.339 -12.661 1.00 95.12 97 LEU A N 1
ATOM 697 C CA . LEU A 1 97 ? -8.896 -7.095 -13.082 1.00 95.12 97 LEU A CA 1
ATOM 698 C C . LEU A 1 97 ? -7.446 -7.300 -13.541 1.00 95.12 97 LEU A C 1
ATOM 700 O O . LEU A 1 97 ? -7.026 -6.670 -14.507 1.00 95.12 97 LEU A O 1
ATOM 704 N N . VAL A 1 98 ? -6.679 -8.163 -12.869 1.00 92.94 98 VAL A N 1
ATOM 705 C CA . VAL A 1 98 ? -5.242 -8.365 -13.141 1.00 92.94 98 VAL A CA 1
ATOM 706 C C . VAL A 1 98 ? -4.998 -9.404 -14.240 1.00 92.94 98 VAL A C 1
ATOM 708 O O . VAL A 1 98 ? -4.039 -9.281 -15.003 1.00 92.94 98 VAL A O 1
ATOM 711 N N . LEU A 1 99 ? -5.877 -10.400 -14.370 1.00 92.00 99 LEU A N 1
ATOM 712 C CA . LEU A 1 99 ? -5.763 -11.491 -15.338 1.00 92.00 99 LEU A CA 1
ATOM 713 C C . LEU A 1 99 ? -5.511 -11.043 -16.790 1.00 92.00 99 LEU A C 1
ATOM 715 O O . LEU A 1 99 ? -4.585 -11.593 -17.385 1.00 92.00 99 LEU A O 1
ATOM 719 N N . PRO A 1 100 ? -6.216 -10.055 -17.383 1.00 91.06 100 PRO A N 1
ATOM 720 C CA . PRO A 1 100 ? -5.936 -9.643 -18.761 1.00 91.06 100 PRO A CA 1
ATOM 721 C C . PRO A 1 100 ? -4.509 -9.109 -18.944 1.00 91.06 100 PRO A C 1
ATOM 723 O O . PRO A 1 100 ? -3.876 -9.397 -19.958 1.00 91.06 100 PRO A O 1
ATOM 726 N N . PHE A 1 101 ? -3.968 -8.390 -17.955 1.00 92.75 101 PHE A N 1
ATOM 727 C CA . PHE A 1 101 ? -2.588 -7.900 -17.992 1.00 92.75 101 PHE A CA 1
ATOM 728 C C . PHE A 1 101 ? -1.585 -9.046 -17.857 1.00 92.75 101 PHE A C 1
ATOM 730 O O . PHE A 1 101 ? -0.605 -9.089 -18.595 1.00 92.75 101 PHE A O 1
ATOM 737 N N . GLY A 1 102 ? -1.854 -10.003 -16.964 1.00 86.31 102 GLY A N 1
ATOM 738 C CA . GLY A 1 102 ? -1.036 -11.207 -16.815 1.00 86.31 102 GLY A CA 1
ATOM 739 C C . GLY A 1 102 ? -0.995 -12.044 -18.095 1.00 86.31 102 GLY A C 1
ATOM 740 O O . GLY A 1 102 ? 0.081 -12.439 -18.538 1.00 86.31 102 GLY A O 1
ATOM 741 N N . VAL A 1 103 ? -2.150 -12.246 -18.739 1.00 88.81 103 VAL A N 1
ATOM 742 C CA . VAL A 1 103 ? -2.255 -12.960 -20.021 1.00 88.81 103 VAL A CA 1
ATOM 743 C C . VAL A 1 103 ? -1.526 -12.211 -21.132 1.00 88.81 103 VAL A C 1
ATOM 745 O O . VAL A 1 103 ? -0.774 -12.829 -21.880 1.00 88.81 103 VAL A O 1
ATOM 748 N N . ALA A 1 104 ? -1.685 -10.890 -21.222 1.00 89.69 104 ALA A N 1
ATOM 749 C CA . ALA A 1 104 ? -0.978 -10.081 -22.212 1.00 89.69 104 ALA A CA 1
ATOM 750 C C . ALA A 1 104 ? 0.549 -10.113 -22.018 1.00 89.69 104 ALA A C 1
ATOM 752 O O . ALA A 1 104 ? 1.291 -10.167 -22.996 1.00 89.69 104 ALA A O 1
ATOM 753 N N . GLN A 1 105 ? 1.022 -10.110 -20.768 1.00 88.31 105 GLN A N 1
ATOM 754 C CA . GLN A 1 105 ? 2.446 -10.145 -20.430 1.00 88.31 105 GLN A CA 1
ATOM 755 C C . GLN A 1 105 ? 3.073 -11.526 -20.674 1.00 88.31 105 GLN A C 1
ATOM 757 O O . GLN A 1 105 ? 4.213 -11.605 -21.131 1.00 88.31 105 GLN A O 1
ATOM 762 N N . ALA A 1 106 ? 2.353 -12.606 -20.355 1.00 83.31 106 ALA A N 1
ATOM 763 C CA . ALA A 1 106 ? 2.849 -13.977 -20.466 1.00 83.31 106 ALA A CA 1
ATOM 764 C C . ALA A 1 106 ? 2.648 -14.586 -21.868 1.00 83.31 106 ALA A C 1
ATOM 766 O O . ALA A 1 106 ? 3.441 -15.426 -22.295 1.00 83.31 106 ALA A O 1
ATOM 767 N N . GLY A 1 107 ? 1.622 -14.160 -22.610 1.00 84.50 107 GLY A N 1
ATOM 768 C CA . GLY A 1 107 ? 1.379 -14.566 -23.994 1.00 84.50 107 GLY A CA 1
ATOM 769 C C . GLY A 1 107 ? 1.356 -16.086 -24.187 1.00 84.50 107 GLY A C 1
ATOM 770 O O . GLY A 1 107 ? 0.694 -16.820 -23.453 1.00 84.50 107 GLY A O 1
ATOM 771 N N . THR A 1 108 ? 2.108 -16.578 -25.175 1.00 81.56 108 THR A N 1
ATOM 772 C CA . THR A 1 108 ? 2.206 -18.015 -25.488 1.00 81.56 108 THR A CA 1
ATOM 773 C C . THR A 1 108 ? 2.975 -18.825 -24.444 1.00 81.56 108 THR A C 1
ATOM 775 O O . THR A 1 108 ? 2.867 -20.049 -24.451 1.00 81.56 108 THR A O 1
ATOM 778 N N . ALA A 1 109 ? 3.704 -18.192 -23.515 1.00 79.88 109 ALA A N 1
ATOM 779 C CA . ALA A 1 109 ? 4.399 -18.909 -22.444 1.00 79.88 109 ALA A CA 1
ATOM 780 C C . ALA A 1 109 ? 3.416 -19.655 -21.526 1.00 79.88 109 ALA A C 1
ATOM 782 O O . ALA A 1 109 ? 3.744 -20.727 -21.021 1.00 79.88 109 ALA A O 1
ATOM 783 N N . LEU A 1 110 ? 2.181 -19.160 -21.390 1.00 74.94 110 LEU A N 1
ATOM 784 C CA . LEU A 1 110 ? 1.102 -19.840 -20.661 1.00 74.94 110 LEU A CA 1
ATOM 785 C C . LEU A 1 110 ? 0.751 -21.218 -21.241 1.00 74.94 110 LEU A C 1
ATOM 787 O O . LEU A 1 110 ? 0.249 -22.071 -20.519 1.00 74.94 110 LEU A O 1
ATOM 791 N N . LEU A 1 111 ? 1.028 -21.444 -22.529 1.00 78.25 111 LEU A N 1
ATOM 792 C CA . LEU A 1 111 ? 0.790 -22.721 -23.207 1.00 78.25 111 LEU A CA 1
ATOM 793 C C . LEU A 1 111 ? 1.966 -23.694 -23.059 1.00 78.25 111 LEU A C 1
ATOM 795 O O . LEU A 1 111 ? 1.906 -24.812 -23.571 1.00 78.25 111 LEU A O 1
ATOM 799 N N . SER A 1 112 ? 3.051 -23.286 -22.393 1.00 83.31 112 SER A N 1
ATOM 800 C CA . SER A 1 112 ? 4.181 -24.179 -22.163 1.00 83.31 112 SER A CA 1
ATOM 801 C C . SER A 1 112 ? 3.784 -25.298 -21.183 1.00 83.31 112 SER A C 1
ATOM 803 O O . SER A 1 112 ? 3.234 -25.019 -20.112 1.00 83.31 112 SER A O 1
ATOM 805 N N . PRO A 1 113 ? 4.074 -26.573 -21.506 1.00 79.19 113 PRO A N 1
ATOM 806 C CA . PRO A 1 113 ? 3.709 -27.701 -20.648 1.00 79.19 113 PRO A CA 1
ATOM 807 C C . PRO A 1 113 ? 4.292 -27.601 -19.234 1.00 79.19 113 PRO A C 1
ATOM 809 O O . PRO A 1 113 ? 3.646 -27.996 -18.270 1.00 79.19 113 PRO A O 1
ATOM 812 N N . SER A 1 114 ? 5.493 -27.036 -19.094 1.00 79.19 114 SER A N 1
ATOM 813 C CA . SER A 1 114 ? 6.155 -26.840 -17.802 1.00 79.19 114 SER A CA 1
ATOM 814 C C . SER A 1 114 ? 5.409 -25.866 -16.885 1.00 79.19 114 SER A C 1
ATOM 816 O O . SER A 1 114 ? 5.336 -26.115 -15.684 1.00 79.19 114 SER A O 1
ATOM 818 N N . ILE A 1 115 ? 4.824 -24.792 -17.429 1.00 78.75 115 ILE A N 1
ATOM 819 C CA . ILE A 1 115 ? 4.042 -23.824 -16.644 1.00 78.75 115 ILE A CA 1
ATOM 820 C C . ILE A 1 115 ? 2.686 -24.419 -16.252 1.00 78.75 115 ILE A C 1
ATOM 822 O O . ILE A 1 115 ? 2.283 -24.295 -15.097 1.00 78.75 115 ILE A O 1
ATOM 826 N N . LEU A 1 116 ? 2.024 -25.132 -17.170 1.00 76.56 116 LEU A N 1
ATOM 827 C CA . LEU A 1 116 ? 0.750 -25.810 -16.903 1.00 76.56 116 LEU A CA 1
ATOM 828 C C . LEU A 1 116 ? 0.858 -26.845 -15.778 1.00 76.56 116 LEU A C 1
ATOM 830 O O . LEU A 1 116 ? -0.015 -26.894 -14.919 1.00 76.56 116 LEU A O 1
ATOM 834 N N . VAL A 1 117 ? 1.940 -27.630 -15.748 1.00 83.19 117 VAL A N 1
ATOM 835 C CA . VAL A 1 117 ? 2.185 -28.609 -14.674 1.00 83.19 117 VAL A CA 1
ATOM 836 C C . VAL A 1 117 ? 2.445 -27.926 -13.329 1.00 83.19 117 VAL A C 1
ATOM 838 O O . VAL A 1 117 ? 2.025 -28.442 -12.304 1.00 83.19 117 VAL A O 1
ATOM 841 N N . SER A 1 118 ? 3.104 -26.763 -13.310 1.00 79.00 118 SER A N 1
ATOM 842 C CA . SER A 1 118 ? 3.382 -26.030 -12.063 1.00 79.00 118 SER A CA 1
ATOM 843 C C . SER A 1 118 ? 2.180 -25.273 -11.483 1.00 79.00 118 SER A C 1
ATOM 845 O O . SER A 1 118 ? 2.226 -24.850 -10.332 1.00 79.00 118 SER A O 1
ATOM 847 N N . ALA A 1 119 ? 1.132 -25.064 -12.285 1.00 71.12 119 ALA A N 1
ATOM 848 C CA . ALA A 1 119 ? -0.062 -24.308 -11.910 1.00 71.12 119 ALA A CA 1
ATOM 849 C C . ALA A 1 119 ? -1.202 -25.180 -11.342 1.00 71.12 119 ALA A C 1
ATOM 851 O O . ALA A 1 119 ? -2.225 -24.630 -10.932 1.00 71.12 119 ALA A O 1
ATOM 852 N N . LEU A 1 120 ? -1.040 -26.508 -11.364 1.00 65.88 120 LEU A N 1
ATOM 853 C CA . LEU A 1 120 ? -2.021 -27.531 -10.981 1.00 65.88 120 LEU A CA 1
ATOM 854 C C . LEU A 1 120 ? -1.681 -28.121 -9.607 1.00 65.88 120 LEU A C 1
ATOM 856 O O . LEU A 1 120 ? -2.632 -28.345 -8.827 1.00 65.88 120 LEU A O 1
#

Secondary structure (DSSP, 8-state):
--S-HHHHHHHHTHHHHHHHHHH--SHHHHHHHHHHHHHHHHHSGGGT--SPPPHHHHHHHHHHHHHHHHHHHHHHHHHHHHTTHHHHHHHHHHHHHHHHHHHHHHGGGGG-HHHHHHT-

Foldseek 3Di:
DQFDPLVLVLLLVVLVLVLQVVPDDDPVSVVVSVVVNVVSVVSRPPVPDPDDGDVVSSVVSNVNSNVVNVCVVVLVVLCVVVPPCSVVVVVVVVCVVCVVVVCVVCPCVCVDPVNVVVVD

pLDDT: mean 83.94, std 9.77, range [53.88, 96.12]

Sequence (120 aa):
ARIPLGIAVALEFTGPLLVATLSSRRASDFAWIALAMAGILLLSPFVHSLTPLDPIGVMLALAAGGFWALYIVLAQKAGAELGTRTTAYGMAIAAVLVLPFGVAQAGTALLSPSILVSAL

Radius of 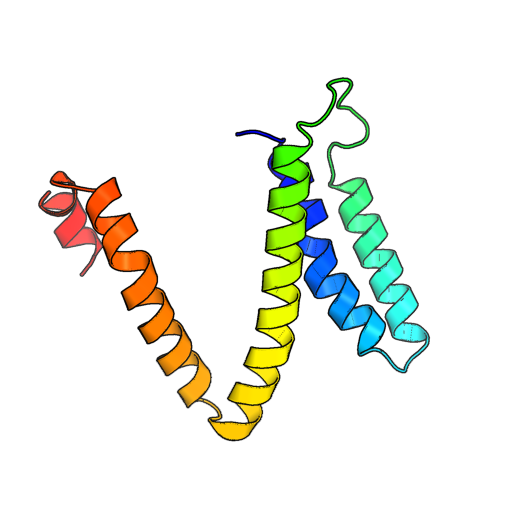gyration: 19.04 Å; chains: 1; bounding box: 44×42×49 Å